Protein AF-A0A0B1S272-F1 (afdb_monomer_lite)

Foldseek 3Di:
DDPDDPVRVLVVVLVVCVVVVNNVVSVVVCVVVPDPPDDDPVVVVVVVCCQCPVDPVSVVVVVVVD

pLDDT: mean 75.83, std 11.22, range [50.5, 91.25]

Sequence (66 aa):
MKNLSVNQKEQYKQRIADQQGVGDFMRQIISIESNDMSISSAEAEQRENRLKYGNPAAARLLDDLD

Organism: Oesophagostomum dentatum (NCBI:txid61180)

Secondary structure (DSSP, 8-state):
-----HHHHHHHHHHHHHHTT-HHHHHHHHHHHHS--PPPHHHHHHHHHHHHHH-HHHHHHHHTT-

Radius of gyration: 20.29 Å; chains: 1; bounding box: 53×23×39 Å

Structure (mmCIF, N/CA/C/O backbone):
data_AF-A0A0B1S272-F1
#
_entry.id   AF-A0A0B1S272-F1
#
loop_
_atom_site.group_PDB
_atom_site.id
_atom_site.type_symbol
_atom_site.label_atom_id
_atom_site.label_alt_id
_atom_site.label_comp_id
_atom_site.label_asym_id
_atom_site.la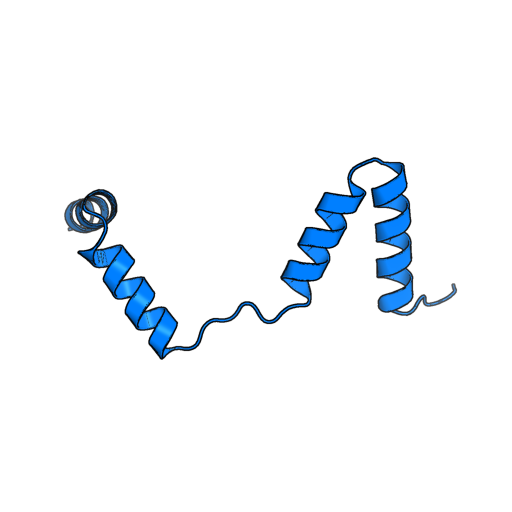bel_entity_id
_atom_site.label_seq_id
_atom_site.pdbx_PDB_ins_code
_atom_site.Cartn_x
_atom_site.Cartn_y
_atom_site.Cartn_z
_atom_site.occupancy
_atom_site.B_iso_or_equiv
_atom_site.auth_seq_id
_atom_site.auth_comp_id
_atom_site.auth_asym_id
_atom_site.auth_atom_id
_atom_site.pdbx_PDB_model_num
ATOM 1 N N . MET A 1 1 ? -24.029 -17.807 19.424 1.00 50.50 1 MET A N 1
ATOM 2 C CA . MET A 1 1 ? -23.015 -16.763 19.148 1.00 50.50 1 MET A CA 1
ATOM 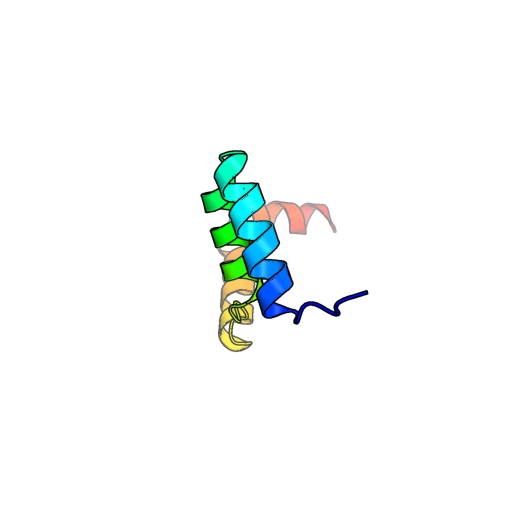3 C C . MET A 1 1 ? -23.389 -16.092 17.830 1.00 50.50 1 MET A C 1
ATOM 5 O O . MET A 1 1 ? -23.652 -16.810 16.877 1.00 50.50 1 MET A O 1
ATOM 9 N N . LYS A 1 2 ? -23.539 -14.759 17.780 1.00 52.00 2 LYS A N 1
ATOM 10 C CA . LYS A 1 2 ? -23.894 -14.045 16.536 1.00 52.00 2 LYS A CA 1
ATOM 11 C C . LYS A 1 2 ? -22.697 -14.089 15.580 1.00 52.00 2 LYS A C 1
ATOM 13 O O . LYS A 1 2 ? -21.658 -13.509 15.885 1.00 52.00 2 LYS A O 1
ATOM 18 N N . ASN A 1 3 ? -22.849 -14.754 14.437 1.00 55.62 3 ASN A N 1
ATOM 19 C CA . ASN A 1 3 ? -21.874 -14.700 13.352 1.00 55.62 3 ASN A CA 1
ATOM 20 C C . ASN A 1 3 ? -21.945 -13.313 12.706 1.00 55.62 3 ASN A C 1
ATOM 22 O O . ASN A 1 3 ? -22.797 -13.057 11.862 1.00 55.62 3 ASN A O 1
ATOM 26 N N . LEU A 1 4 ? -21.082 -12.402 13.156 1.00 59.78 4 LEU A N 1
ATOM 27 C CA . LEU A 1 4 ? -20.861 -11.123 12.485 1.00 59.78 4 LEU A CA 1
ATOM 28 C C . LEU A 1 4 ? -20.371 -11.401 11.061 1.00 59.78 4 LEU A C 1
ATOM 30 O O . LEU A 1 4 ? -19.434 -12.189 10.878 1.00 59.78 4 LEU A O 1
ATOM 34 N N . SER A 1 5 ? -20.990 -10.754 10.072 1.00 75.38 5 SER A N 1
ATOM 35 C CA . SER A 1 5 ? -20.489 -10.798 8.698 1.00 75.38 5 SER A CA 1
ATOM 36 C C . SER A 1 5 ? -19.078 -10.200 8.645 1.00 75.38 5 SER A C 1
ATOM 38 O O . SER A 1 5 ? -18.703 -9.402 9.508 1.00 75.38 5 SER A O 1
ATOM 40 N N . VAL A 1 6 ? -18.275 -10.592 7.653 1.00 70.75 6 VAL A N 1
ATOM 41 C CA . VAL A 1 6 ? -16.890 -10.106 7.479 1.00 70.75 6 VAL A CA 1
ATOM 42 C C . VAL A 1 6 ? -16.830 -8.573 7.546 1.00 70.75 6 VAL A C 1
ATOM 44 O O . VAL A 1 6 ? -16.052 -8.016 8.315 1.00 70.75 6 VAL A O 1
ATOM 47 N N . ASN A 1 7 ? -17.783 -7.910 6.891 1.00 73.00 7 ASN A N 1
ATOM 48 C CA . ASN A 1 7 ? -17.919 -6.455 6.878 1.00 73.00 7 ASN A CA 1
ATOM 49 C C . ASN A 1 7 ? -18.215 -5.868 8.279 1.00 73.00 7 ASN A C 1
ATOM 51 O O . ASN A 1 7 ? -17.623 -4.877 8.700 1.00 73.00 7 ASN A O 1
ATOM 55 N N . GLN A 1 8 ? -19.061 -6.527 9.080 1.00 79.12 8 GLN A N 1
ATOM 56 C CA . GLN A 1 8 ? -19.322 -6.090 10.458 1.00 79.12 8 GLN A CA 1
ATOM 57 C C . GLN A 1 8 ? -18.104 -6.260 11.379 1.00 79.12 8 GLN A C 1
ATOM 59 O O . GLN A 1 8 ? -17.929 -5.475 12.314 1.00 79.12 8 GLN A O 1
ATOM 64 N N . LYS A 1 9 ? -17.258 -7.270 11.135 1.00 79.31 9 LYS A N 1
ATOM 65 C CA . LYS A 1 9 ? -16.014 -7.475 11.893 1.00 79.31 9 LYS A CA 1
ATOM 66 C C . LYS A 1 9 ? -14.975 -6.403 11.567 1.00 79.31 9 LYS A C 1
ATOM 68 O O . LYS A 1 9 ? -14.337 -5.900 12.487 1.00 79.31 9 LYS A O 1
ATOM 73 N N . GLU A 1 10 ? -14.833 -6.025 10.302 1.00 79.94 10 GLU A N 1
ATOM 74 C CA . GLU A 1 10 ? -13.921 -4.955 9.876 1.00 79.94 10 GLU A CA 1
ATOM 75 C C . GLU A 1 10 ? -14.343 -3.593 10.429 1.00 79.94 10 GLU A C 1
ATOM 77 O O . GLU A 1 10 ? -13.533 -2.898 11.039 1.00 79.94 10 GLU A O 1
ATOM 82 N N . GLN A 1 11 ? -15.635 -3.262 10.368 1.00 81.31 11 GLN A N 1
ATOM 83 C CA . GLN A 1 11 ? -16.167 -2.036 10.976 1.00 81.31 11 GLN A CA 1
ATOM 84 C C . GLN A 1 11 ? -16.006 -1.998 12.502 1.00 81.31 11 GLN A C 1
ATOM 86 O O . GLN A 1 11 ? -15.880 -0.929 13.104 1.00 81.31 11 GLN A O 1
ATOM 91 N N . TYR A 1 12 ? -16.059 -3.155 13.166 1.00 84.44 12 TY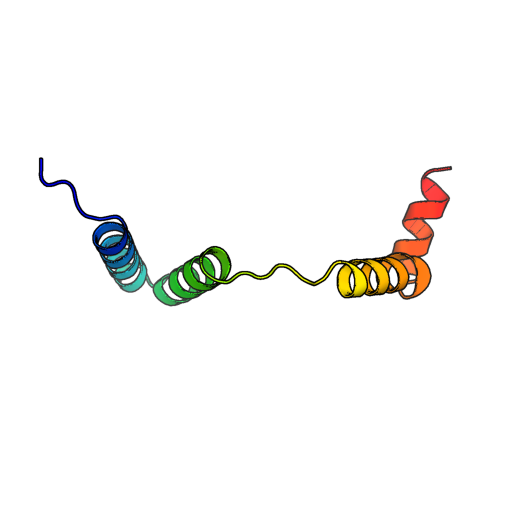R A N 1
ATOM 92 C CA . TYR A 1 12 ? -15.791 -3.238 14.599 1.00 84.44 12 TYR A CA 1
ATOM 93 C C . TYR A 1 12 ? -14.310 -2.989 14.905 1.00 84.44 12 TYR A C 1
ATOM 95 O O . TYR A 1 12 ? -14.003 -2.156 15.755 1.00 84.44 12 TYR A O 1
ATOM 103 N N . LYS A 1 13 ? -13.395 -3.636 14.172 1.00 83.75 13 LYS A N 1
ATOM 104 C CA . LYS A 1 13 ? -11.946 -3.416 14.307 1.00 83.75 13 LYS A CA 1
ATOM 105 C C . LYS A 1 13 ? -11.562 -1.960 14.045 1.00 83.75 13 LYS A C 1
ATOM 107 O O . LYS A 1 13 ? -10.789 -1.403 14.815 1.00 83.75 13 LYS A O 1
ATOM 112 N N . GLN A 1 14 ? -12.153 -1.335 13.027 1.00 84.31 14 GLN A N 1
ATOM 113 C CA . GLN A 1 14 ? -11.895 0.066 12.707 1.00 84.31 14 GLN A CA 1
ATOM 114 C C . GLN A 1 14 ? -12.309 1.004 13.847 1.00 84.31 14 GLN A C 1
ATOM 116 O O . GLN A 1 14 ? -11.543 1.882 14.226 1.00 84.31 14 GLN A O 1
ATOM 121 N N . ARG A 1 15 ? -13.472 0.768 14.469 1.00 87.00 15 ARG A N 1
ATOM 122 C CA . ARG A 1 15 ? -13.911 1.553 15.635 1.00 87.00 15 ARG A CA 1
ATOM 123 C C . ARG A 1 15 ? -12.970 1.425 16.830 1.00 87.00 15 ARG A C 1
ATOM 125 O O . ARG A 1 15 ? -12.708 2.418 17.500 1.00 87.00 15 ARG A O 1
ATOM 132 N N . ILE A 1 16 ? -12.465 0.222 17.101 1.00 89.69 16 ILE A N 1
ATOM 133 C CA . ILE A 1 16 ? -11.481 0.007 18.172 1.00 89.69 16 ILE A CA 1
ATOM 134 C C . ILE A 1 16 ? -10.157 0.710 17.839 1.00 89.69 16 ILE A C 1
ATOM 136 O O . ILE A 1 16 ? -9.564 1.343 18.707 1.00 89.69 16 ILE A O 1
ATOM 140 N N . ALA A 1 17 ? -9.723 0.661 16.579 1.00 86.94 17 ALA A N 1
ATOM 141 C CA . ALA A 1 17 ? -8.523 1.347 16.116 1.00 86.94 17 ALA A CA 1
ATOM 142 C C . ALA A 1 17 ? -8.627 2.875 16.241 1.00 86.94 17 ALA A C 1
ATOM 144 O O . ALA A 1 17 ? -7.682 3.518 16.696 1.00 86.94 17 ALA A O 1
ATOM 145 N N . ASP A 1 18 ? -9.783 3.452 15.896 1.00 89.19 18 ASP A N 1
ATOM 146 C CA . ASP A 1 18 ? -10.056 4.884 16.063 1.00 89.19 18 ASP A CA 1
ATOM 147 C C . ASP A 1 18 ? -9.973 5.300 17.541 1.00 89.19 18 ASP A C 1
ATOM 149 O O . ASP A 1 18 ? -9.356 6.313 17.863 1.00 89.19 18 ASP A O 1
ATOM 153 N N . GLN A 1 19 ? -10.509 4.486 18.460 1.00 88.31 19 GLN A N 1
ATOM 154 C CA . GLN A 1 19 ? -10.408 4.734 19.907 1.00 88.31 19 GLN A CA 1
ATOM 155 C C . GLN A 1 19 ? -8.968 4.678 20.431 1.00 88.31 19 GLN A C 1
ATOM 157 O O . GLN A 1 19 ? -8.637 5.363 21.395 1.00 88.31 19 GLN A O 1
ATOM 162 N N . GLN A 1 20 ? -8.119 3.865 19.808 1.00 88.81 20 GLN A N 1
ATOM 163 C CA . GLN A 1 20 ? -6.711 3.707 20.176 1.00 88.81 20 GLN A CA 1
ATOM 164 C C . GLN A 1 20 ? -5.789 4.715 19.469 1.00 88.81 20 GLN A C 1
ATOM 166 O O . GLN A 1 20 ? -4.581 4.684 19.682 1.00 88.81 20 GLN A O 1
ATOM 171 N N . GLY A 1 21 ? -6.333 5.600 18.622 1.00 89.94 21 GLY A N 1
ATOM 172 C CA . GLY A 1 21 ? -5.554 6.583 17.861 1.00 89.94 21 GLY A CA 1
ATOM 173 C C . GLY A 1 21 ? -4.777 6.003 16.673 1.00 89.94 21 GLY A C 1
ATOM 174 O O . GLY A 1 21 ? -4.018 6.722 16.034 1.00 89.94 21 GLY A O 1
ATOM 175 N N . VAL A 1 22 ? -4.980 4.725 16.337 1.00 91.25 22 VAL A N 1
ATOM 176 C CA . VAL A 1 22 ? -4.364 4.042 15.178 1.00 91.25 22 VAL A CA 1
ATOM 177 C C . VAL A 1 22 ? -5.354 3.861 14.022 1.00 91.25 22 VAL A C 1
ATOM 179 O O . VAL A 1 22 ? -5.134 3.077 13.100 1.00 91.25 22 VAL A O 1
ATOM 182 N N . GLY A 1 23 ? -6.469 4.589 14.070 1.00 89.12 23 GLY A N 1
ATOM 183 C CA . GLY A 1 23 ? -7.560 4.503 13.108 1.00 89.12 23 GLY A CA 1
ATOM 184 C C . GLY A 1 23 ? -7.136 4.774 11.668 1.00 89.12 23 GLY A C 1
ATOM 185 O O . GLY A 1 23 ? -7.497 4.015 10.770 1.00 89.12 23 GLY A O 1
ATOM 186 N N . ASP A 1 24 ? -6.328 5.811 11.452 1.00 88.69 24 ASP A N 1
ATOM 187 C CA . ASP A 1 24 ? -5.839 6.174 10.117 1.00 88.69 24 ASP A CA 1
ATOM 188 C C . ASP A 1 24 ? -4.892 5.123 9.544 1.00 88.69 24 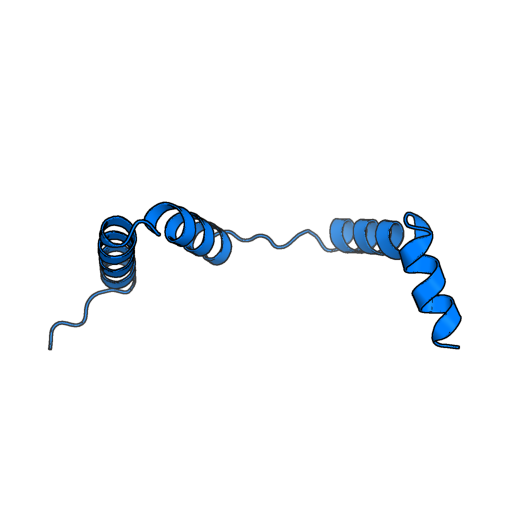ASP A C 1
ATOM 190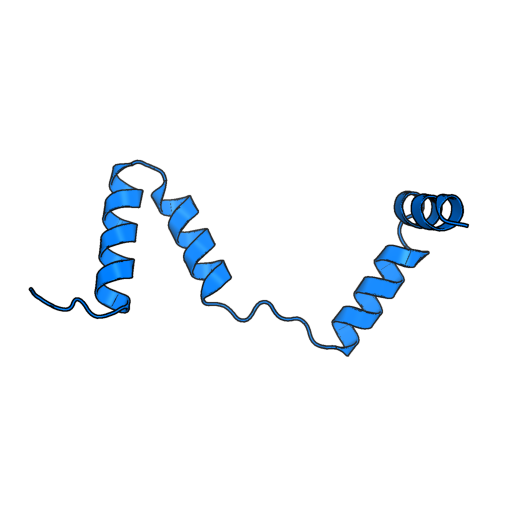 O O . ASP A 1 24 ? -5.006 4.760 8.375 1.00 88.69 24 ASP A O 1
ATOM 194 N N . PHE A 1 25 ? -4.022 4.565 10.387 1.00 85.06 25 PHE A N 1
ATOM 195 C CA . PHE A 1 25 ? -3.159 3.451 10.009 1.00 85.06 25 PHE A CA 1
ATOM 196 C C . PHE A 1 25 ? -3.987 2.228 9.588 1.00 85.06 25 PHE A C 1
ATOM 198 O O . PHE A 1 25 ? -3.757 1.656 8.526 1.00 85.06 25 PHE A O 1
ATOM 205 N N . MET A 1 26 ? -5.017 1.870 10.359 1.00 85.56 26 MET A N 1
ATOM 206 C CA . MET A 1 26 ? -5.876 0.729 10.025 1.00 85.56 26 MET A CA 1
ATOM 207 C C . MET A 1 26 ? -6.699 0.958 8.751 1.00 85.56 26 MET A C 1
ATOM 209 O O . MET A 1 26 ? -6.840 0.032 7.955 1.00 85.56 26 MET A O 1
ATOM 213 N N . ARG A 1 27 ? -7.161 2.190 8.489 1.00 84.81 27 ARG A N 1
ATOM 214 C CA . ARG A 1 27 ? -7.800 2.548 7.209 1.00 84.81 27 ARG A CA 1
ATOM 215 C C . ARG A 1 27 ? -6.859 2.342 6.025 1.00 84.81 27 ARG A C 1
ATOM 217 O O . ARG A 1 27 ? -7.294 1.846 4.989 1.00 84.81 27 ARG A O 1
ATOM 224 N N . GLN A 1 28 ? -5.587 2.708 6.171 1.00 83.56 28 GLN A N 1
ATOM 225 C CA . GLN A 1 28 ? -4.585 2.508 5.123 1.00 83.56 28 GLN A CA 1
ATOM 226 C C . GLN A 1 28 ? -4.330 1.024 4.859 1.00 83.56 28 GLN A C 1
ATOM 228 O O . GLN A 1 28 ? -4.329 0.625 3.699 1.00 83.56 28 GLN A O 1
ATOM 233 N N . ILE A 1 29 ? -4.183 0.206 5.906 1.00 83.12 29 ILE A N 1
ATOM 234 C CA . ILE A 1 29 ? -4.003 -1.246 5.761 1.00 83.12 29 ILE A CA 1
ATOM 235 C C . ILE A 1 29 ? -5.208 -1.884 5.065 1.00 83.12 29 ILE A C 1
ATOM 237 O O . ILE A 1 29 ? -5.028 -2.603 4.090 1.00 83.12 29 ILE A O 1
ATOM 241 N N . ILE A 1 30 ? -6.432 -1.558 5.491 1.00 82.00 30 ILE A N 1
ATOM 242 C CA . ILE A 1 30 ? -7.651 -2.079 4.852 1.00 82.00 30 ILE A CA 1
ATOM 243 C C . ILE A 1 30 ? -7.710 -1.658 3.381 1.00 82.00 30 ILE A C 1
ATOM 245 O O . ILE A 1 30 ? -8.049 -2.465 2.521 1.00 82.00 30 ILE A O 1
ATOM 249 N N . SER A 1 31 ? -7.359 -0.409 3.069 1.00 80.31 31 SER A N 1
ATOM 250 C CA . SER A 1 31 ? -7.295 0.077 1.686 1.00 80.31 31 SER A CA 1
ATOM 251 C C . SER A 1 31 ? -6.260 -0.696 0.860 1.00 80.31 31 SER A C 1
ATOM 253 O O . SER A 1 31 ? -6.536 -1.083 -0.268 1.00 80.31 31 SER A O 1
ATOM 255 N N . ILE A 1 32 ? -5.088 -0.970 1.428 1.00 79.12 32 ILE A N 1
ATOM 256 C CA . ILE A 1 32 ? -4.030 -1.767 0.798 1.00 79.12 32 ILE A CA 1
ATOM 257 C C . ILE A 1 32 ? -4.487 -3.210 0.537 1.00 79.12 32 ILE A C 1
ATOM 259 O O . ILE A 1 32 ? -4.238 -3.738 -0.540 1.00 79.12 32 ILE A O 1
ATOM 263 N N . GLU A 1 33 ? -5.158 -3.841 1.500 1.00 78.31 33 GLU A N 1
ATOM 264 C CA . GLU A 1 33 ? -5.618 -5.233 1.396 1.00 78.31 33 GLU A CA 1
ATOM 265 C C . GLU A 1 33 ? -6.813 -5.402 0.448 1.00 78.31 33 GLU A C 1
ATOM 267 O O . GLU A 1 33 ? -6.966 -6.451 -0.175 1.00 78.31 33 GLU A O 1
ATOM 272 N N . SER A 1 34 ? -7.677 -4.388 0.356 1.00 74.56 34 SER A N 1
ATOM 273 C CA . SER A 1 34 ? -8.899 -4.437 -0.458 1.00 74.56 34 SER A CA 1
ATOM 274 C C . SER A 1 34 ? -8.709 -3.955 -1.893 1.00 74.56 34 SER A C 1
ATOM 276 O O . SER A 1 34 ? -9.494 -4.336 -2.763 1.00 74.56 34 SER A O 1
ATOM 278 N N . ASN A 1 35 ? -7.689 -3.137 -2.160 1.00 73.69 35 ASN A N 1
ATOM 279 C CA . ASN A 1 35 ? -7.368 -2.711 -3.514 1.00 73.69 35 ASN A CA 1
ATOM 280 C C . ASN A 1 35 ? -6.453 -3.726 -4.196 1.00 73.69 35 ASN A C 1
ATOM 282 O O . ASN A 1 35 ? -5.446 -4.161 -3.639 1.00 73.69 35 ASN A O 1
ATOM 286 N N . ASP A 1 36 ? -6.767 -4.046 -5.450 1.00 71.56 36 ASP A N 1
ATOM 287 C CA . ASP A 1 36 ? -5.839 -4.761 -6.314 1.00 71.56 36 ASP A CA 1
ATOM 288 C C . ASP A 1 36 ? -4.677 -3.826 -6.676 1.00 71.56 36 ASP A C 1
ATOM 290 O O . ASP A 1 36 ? -4.764 -3.000 -7.583 1.00 71.56 36 ASP A O 1
ATOM 294 N N . MET A 1 37 ? -3.604 -3.910 -5.893 1.00 69.81 37 MET A N 1
ATOM 295 C CA . MET A 1 37 ? -2.355 -3.185 -6.130 1.00 69.81 37 MET A CA 1
ATOM 296 C C . MET A 1 37 ? -1.414 -3.944 -7.074 1.00 69.81 37 MET A C 1
ATOM 298 O O . MET A 1 37 ? -0.228 -3.607 -7.159 1.00 69.81 37 MET A O 1
ATOM 302 N N . SER A 1 38 ? -1.893 -5.001 -7.739 1.00 78.75 38 SER A N 1
ATOM 303 C CA . SER A 1 38 ? -1.090 -5.676 -8.747 1.00 78.75 38 SER A CA 1
ATOM 304 C C . SER A 1 38 ? -0.837 -4.734 -9.924 1.00 78.75 38 SER A C 1
ATOM 306 O O . SER A 1 38 ? -1.692 -3.962 -10.356 1.00 78.75 38 SER A O 1
ATOM 308 N N . ILE A 1 39 ? 0.396 -4.759 -10.415 1.00 77.56 39 ILE A N 1
ATOM 309 C CA . ILE A 1 39 ? 0.783 -4.066 -11.640 1.00 77.56 39 ILE A CA 1
ATOM 310 C C . ILE A 1 39 ? 0.699 -5.056 -12.797 1.00 77.56 39 ILE A C 1
ATOM 312 O O . ILE A 1 39 ? 0.849 -6.266 -12.606 1.00 77.56 39 ILE A O 1
ATOM 316 N N . SER A 1 40 ? 0.475 -4.551 -14.010 1.00 81.81 40 SER A N 1
ATOM 317 C CA . SER A 1 40 ? 0.488 -5.414 -15.196 1.00 81.81 40 SER A CA 1
ATOM 318 C C . SER A 1 40 ? 1.846 -6.109 -15.356 1.00 81.81 40 SER A C 1
ATOM 320 O O . SER A 1 40 ? 2.873 -5.579 -14.929 1.00 81.81 40 SER A O 1
ATOM 322 N N . SER A 1 41 ? 1.881 -7.267 -16.018 1.00 81.00 41 SER A N 1
ATOM 323 C CA . SER A 1 41 ? 3.139 -7.978 -16.293 1.00 81.00 41 SER A CA 1
ATOM 324 C C . SER A 1 41 ? 4.148 -7.104 -17.046 1.00 81.00 41 SER A C 1
ATOM 326 O O . SER A 1 41 ? 5.317 -7.056 -16.678 1.00 81.00 41 SER A O 1
ATOM 328 N N . ALA A 1 42 ? 3.687 -6.331 -18.033 1.00 80.38 42 ALA A N 1
ATOM 329 C CA . ALA A 1 42 ? 4.529 -5.403 -18.785 1.00 80.38 42 ALA A CA 1
ATOM 330 C C . ALA A 1 42 ? 5.111 -4.283 -17.902 1.00 80.38 42 ALA A C 1
ATOM 332 O O . ALA A 1 42 ? 6.265 -3.884 -18.061 1.00 80.38 42 ALA A O 1
ATOM 333 N N . GLU A 1 43 ? 4.330 -3.769 -16.951 1.00 82.00 43 GLU A N 1
ATOM 334 C CA . GLU A 1 43 ? 4.809 -2.774 -15.990 1.00 82.00 43 GLU A CA 1
ATOM 335 C C . GLU A 1 43 ? 5.784 -3.387 -14.976 1.00 82.00 43 GLU A C 1
ATOM 337 O O . GLU A 1 43 ? 6.777 -2.749 -14.620 1.00 82.00 43 GLU A O 1
ATOM 342 N N . ALA A 1 44 ? 5.555 -4.638 -14.564 1.00 84.69 44 ALA A N 1
ATOM 343 C CA . ALA A 1 44 ? 6.477 -5.388 -13.719 1.00 84.69 44 ALA A CA 1
ATOM 344 C C . ALA A 1 44 ? 7.840 -5.579 -14.400 1.00 84.69 44 ALA A C 1
ATOM 346 O O . ALA A 1 44 ? 8.858 -5.248 -13.795 1.00 84.69 44 ALA A O 1
ATOM 347 N N . GLU A 1 45 ? 7.867 -5.993 -15.670 1.00 82.69 45 GLU A N 1
ATOM 348 C CA . GLU A 1 45 ? 9.099 -6.150 -16.460 1.00 82.69 45 GLU A CA 1
ATOM 349 C C . GLU A 1 45 ? 9.854 -4.822 -16.630 1.00 82.69 45 GLU A C 1
ATOM 351 O O . GLU A 1 45 ? 11.077 -4.746 -16.478 1.00 82.69 45 GLU A O 1
ATOM 356 N N . GLN A 1 46 ? 9.139 -3.726 -16.908 1.00 82.31 46 GLN A N 1
ATOM 357 C CA . GLN A 1 46 ? 9.766 -2.405 -16.976 1.00 82.31 46 GLN A CA 1
ATOM 358 C C . GLN A 1 46 ? 10.349 -1.978 -15.628 1.00 82.31 46 GLN A C 1
ATOM 360 O O . GLN A 1 46 ? 11.419 -1.364 -15.581 1.00 82.31 46 GLN A O 1
ATOM 365 N N . ARG A 1 47 ? 9.649 -2.268 -14.531 1.00 81.44 47 ARG A N 1
ATOM 366 C CA . ARG A 1 47 ? 10.098 -1.938 -13.179 1.00 81.44 47 ARG A CA 1
ATOM 367 C C . ARG A 1 47 ? 11.309 -2.772 -12.774 1.00 81.44 47 ARG A C 1
ATOM 369 O O . ARG A 1 47 ? 12.242 -2.211 -12.205 1.00 81.44 47 ARG A O 1
ATOM 376 N N . GLU A 1 48 ? 11.335 -4.054 -13.120 1.00 83.38 48 GLU A N 1
ATOM 377 C CA . GLU A 1 48 ? 12.486 -4.940 -12.932 1.00 83.38 48 GLU A CA 1
ATOM 378 C C . GLU A 1 48 ? 13.719 -4.405 -13.669 1.00 83.38 48 GLU A C 1
ATOM 380 O O . GLU A 1 48 ? 14.763 -4.200 -13.051 1.00 83.38 48 GLU A O 1
ATOM 385 N N . ASN A 1 49 ? 13.583 -4.059 -14.953 1.00 82.75 49 ASN A N 1
ATOM 386 C CA . ASN A 1 49 ? 14.679 -3.476 -15.730 1.00 82.75 49 ASN A CA 1
ATOM 387 C C . ASN A 1 49 ? 15.198 -2.163 -15.121 1.00 82.75 49 ASN A C 1
ATOM 389 O O . ASN A 1 49 ? 16.408 -1.940 -15.058 1.00 82.75 49 ASN A O 1
ATOM 393 N N . ARG A 1 50 ? 14.312 -1.294 -14.616 1.00 81.69 50 ARG A N 1
ATOM 394 C CA . ARG A 1 50 ? 14.725 -0.059 -13.922 1.00 81.69 50 ARG A CA 1
ATOM 395 C C . ARG A 1 50 ? 15.440 -0.335 -12.604 1.00 81.69 50 ARG A C 1
ATOM 397 O O . ARG A 1 50 ? 16.369 0.391 -12.274 1.00 81.69 50 ARG A O 1
ATOM 404 N N . LEU A 1 51 ? 15.027 -1.342 -11.842 1.00 79.38 51 LEU A N 1
ATOM 405 C CA . LEU A 1 51 ? 15.710 -1.704 -10.599 1.00 79.38 51 LEU A CA 1
ATOM 406 C C . LEU A 1 51 ? 17.087 -2.304 -10.880 1.00 79.38 51 LEU A C 1
ATOM 408 O O . LEU A 1 51 ? 18.054 -1.927 -10.226 1.00 79.38 51 LEU A O 1
ATOM 412 N N . LYS A 1 52 ? 17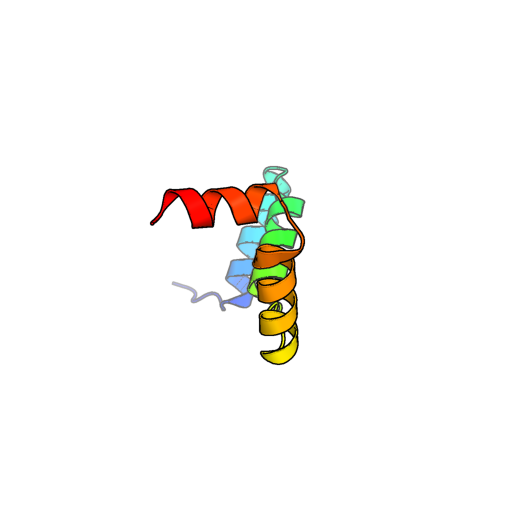.180 -3.176 -11.885 1.00 77.00 52 LYS A N 1
ATOM 413 C CA . LYS A 1 52 ? 18.415 -3.863 -12.263 1.00 77.00 52 LYS A CA 1
ATOM 414 C C . LYS A 1 52 ? 19.455 -2.924 -12.873 1.00 77.00 52 LYS A C 1
ATOM 416 O O . LYS A 1 52 ? 20.629 -3.013 -12.537 1.00 77.00 52 LYS A O 1
ATOM 421 N N . TYR A 1 53 ? 19.026 -2.006 -13.739 1.00 76.69 53 TYR A N 1
ATOM 422 C CA . TYR A 1 53 ? 19.938 -1.182 -14.544 1.00 76.69 53 TYR A CA 1
ATOM 423 C C . TYR A 1 53 ? 19.858 0.322 -14.255 1.00 76.69 53 TYR A C 1
ATOM 425 O O . TYR A 1 53 ? 20.755 1.071 -14.632 1.00 76.69 53 TYR A O 1
ATOM 433 N N . GLY A 1 54 ? 18.798 0.791 -13.596 1.00 68.62 54 GLY A N 1
ATOM 434 C CA . GLY A 1 54 ? 18.581 2.208 -13.284 1.00 68.62 54 GLY A CA 1
ATOM 435 C C . GLY A 1 54 ? 19.065 2.635 -11.897 1.00 68.62 54 GLY A C 1
ATOM 436 O O . GLY A 1 54 ? 19.058 3.830 -11.605 1.00 68.62 54 GLY A O 1
ATOM 437 N N . ASN A 1 55 ? 19.494 1.697 -11.044 1.00 68.12 55 ASN A N 1
ATOM 438 C CA . ASN A 1 55 ? 20.058 1.998 -9.731 1.00 68.12 55 ASN A CA 1
ATOM 439 C C . ASN A 1 55 ? 21.480 1.415 -9.598 1.00 68.12 55 ASN A C 1
ATOM 441 O O . ASN A 1 55 ? 21.627 0.205 -9.418 1.00 68.12 55 ASN A O 1
ATOM 445 N N . PRO A 1 56 ? 22.538 2.247 -9.608 1.00 60.91 56 PRO A N 1
ATOM 446 C CA . PRO A 1 56 ? 23.915 1.771 -9.480 1.00 60.91 56 PRO A CA 1
ATOM 447 C C . PRO A 1 56 ? 24.212 1.098 -8.128 1.00 60.91 56 PRO A C 1
ATOM 449 O O . PRO A 1 56 ? 25.203 0.388 -8.015 1.00 60.91 56 PRO A O 1
ATOM 452 N N . ALA A 1 57 ? 23.381 1.292 -7.095 1.00 62.62 57 ALA A N 1
ATOM 453 C CA . ALA A 1 57 ? 23.494 0.551 -5.836 1.00 62.62 57 ALA A CA 1
ATOM 454 C C . ALA A 1 57 ? 22.884 -0.861 -5.917 1.00 62.62 57 ALA A C 1
ATOM 456 O O . ALA A 1 57 ? 23.384 -1.770 -5.267 1.00 62.62 57 ALA A O 1
ATOM 457 N N . ALA A 1 58 ? 21.841 -1.056 -6.730 1.00 58.06 58 ALA A N 1
ATOM 458 C CA . ALA A 1 58 ? 21.245 -2.373 -6.963 1.00 58.06 58 ALA A CA 1
ATOM 459 C C . ALA A 1 58 ? 22.079 -3.214 -7.943 1.00 58.06 58 ALA A C 1
ATOM 461 O O . ALA A 1 58 ? 22.188 -4.421 -7.761 1.00 58.06 58 ALA A O 1
ATOM 462 N N . ALA A 1 59 ? 22.721 -2.570 -8.925 1.00 57.78 59 ALA A N 1
ATOM 463 C CA . ALA A 1 59 ? 23.648 -3.229 -9.844 1.00 57.78 59 ALA A CA 1
ATOM 464 C C . ALA A 1 59 ? 24.855 -3.850 -9.112 1.00 57.78 59 ALA A C 1
ATOM 466 O O . ALA A 1 59 ? 25.250 -4.964 -9.426 1.00 57.78 59 ALA A O 1
ATOM 467 N N . ARG A 1 60 ? 25.381 -3.179 -8.075 1.00 57.44 60 ARG A N 1
ATOM 468 C CA . ARG A 1 60 ? 26.510 -3.685 -7.268 1.00 57.44 60 ARG A CA 1
ATOM 469 C C . ARG A 1 60 ? 26.188 -4.948 -6.463 1.00 57.44 60 ARG A C 1
ATOM 471 O O . ARG A 1 60 ? 27.053 -5.792 -6.315 1.00 57.44 60 ARG A O 1
ATOM 478 N N . LEU A 1 61 ? 24.954 -5.100 -5.973 1.00 58.97 61 LEU A N 1
ATOM 479 C CA . LEU A 1 61 ? 24.545 -6.304 -5.231 1.00 58.97 61 LEU A CA 1
ATOM 480 C C . LEU A 1 61 ? 24.448 -7.554 -6.120 1.00 58.97 61 LEU A C 1
ATOM 482 O O . LEU A 1 61 ? 24.482 -8.663 -5.599 1.00 58.97 61 LEU A O 1
ATOM 486 N N . LEU A 1 62 ? 24.280 -7.377 -7.434 1.00 58.25 62 LEU A N 1
ATOM 487 C CA . LEU A 1 62 ? 24.265 -8.475 -8.402 1.00 58.25 62 LEU A CA 1
ATOM 488 C C . LEU A 1 62 ? 25.683 -8.948 -8.742 1.00 58.25 62 LEU A C 1
ATOM 490 O O . LEU A 1 62 ? 25.878 -10.148 -8.866 1.00 58.25 62 LEU A O 1
ATOM 494 N N . ASP A 1 63 ? 26.650 -8.030 -8.834 1.00 59.00 63 ASP A N 1
ATOM 495 C CA . ASP A 1 63 ? 28.058 -8.371 -9.094 1.00 59.00 63 ASP A CA 1
ATOM 496 C C . ASP A 1 63 ? 28.721 -9.099 -7.903 1.00 59.00 63 ASP A C 1
ATOM 498 O O . ASP A 1 63 ? 29.634 -9.890 -8.105 1.00 59.00 63 ASP A O 1
ATOM 502 N N . ASP A 1 64 ? 28.256 -8.873 -6.667 1.00 58.56 64 ASP A N 1
ATOM 503 C CA . ASP A 1 64 ? 28.776 -9.531 -5.451 1.00 58.56 64 ASP A CA 1
ATOM 504 C C . ASP A 1 64 ? 28.227 -10.968 -5.232 1.00 58.56 64 ASP A C 1
ATOM 506 O O . ASP A 1 64 ? 28.559 -11.612 -4.232 1.00 58.56 64 ASP A O 1
ATOM 510 N N . LEU A 1 65 ? 27.345 -11.461 -6.114 1.00 58.72 65 LEU A N 1
ATOM 511 C CA . LEU A 1 65 ? 26.742 -12.805 -6.052 1.00 58.72 65 LEU A CA 1
ATOM 512 C C . LEU A 1 65 ? 27.356 -13.813 -7.044 1.00 58.72 65 LEU A C 1
ATOM 514 O O . LEU A 1 65 ? 26.964 -14.984 -7.002 1.00 58.72 65 LEU A O 1
ATOM 518 N N . ASP A 1 66 ? 28.292 -13.372 -7.889 1.00 54.50 66 ASP A N 1
ATOM 519 C CA . ASP A 1 66 ? 29.104 -14.204 -8.795 1.00 54.50 66 ASP A CA 1
ATOM 520 C C . ASP A 1 66 ? 30.474 -14.556 -8.174 1.00 54.50 66 ASP A C 1
ATOM 522 O O . ASP A 1 66 ? 30.987 -15.665 -8.469 1.00 54.50 66 ASP A O 1
#